Protein AF-A0A914YA29-F1 (afdb_monomer_lite)

Organism: NCBI:txid310955

Sequence (150 aa):
MYSFDYGYGIYQLTIPEPKCDDIWNWKHSVNTGITVIHQKIKIASDWMKRQRGQAFNNTGHAVPVPCLKVKNCVFQESTSEVIDDAVAIKAFNGAPLHYCAWNNAQKCWYFVVVDNNNRNYVESVCSQVPATLKTCPSPDPYANNLCSSN

Radius of gyration: 17.19 Å; chains: 1; bounding box: 41×26×50 Å

Structure (mmCIF, N/CA/C/O backbone):
data_AF-A0A914YA29-F1
#
_entry.id   AF-A0A914YA29-F1
#
loop_
_atom_site.group_PDB
_atom_site.id
_atom_site.type_symbol
_atom_site.label_atom_id
_atom_site.label_alt_id
_atom_site.label_comp_id
_atom_site.label_asym_id
_atom_site.label_entity_id
_atom_site.label_seq_id
_atom_site.pdbx_PDB_ins_code
_atom_site.Cartn_x
_atom_site.Cartn_y
_atom_site.Cartn_z
_atom_site.occupancy
_atom_site.B_iso_or_equiv
_atom_site.auth_seq_id
_atom_site.auth_comp_id
_atom_site.auth_asym_id
_atom_site.auth_atom_id
_atom_site.pdbx_PDB_model_num
ATOM 1 N N . MET A 1 1 ? 18.014 -8.334 -22.042 1.00 41.25 1 MET A N 1
ATOM 2 C CA . MET A 1 1 ? 17.775 -9.189 -20.860 1.00 41.25 1 MET A CA 1
ATOM 3 C C . MET A 1 1 ? 16.287 -9.097 -20.568 1.00 41.25 1 MET A C 1
ATOM 5 O O . MET A 1 1 ? 15.833 -8.011 -20.241 1.00 41.25 1 MET A O 1
ATOM 9 N N . TYR A 1 2 ? 15.530 -10.161 -20.840 1.00 35.41 2 TYR A N 1
ATOM 10 C CA . TYR A 1 2 ? 14.076 -10.192 -20.649 1.00 35.41 2 TYR A CA 1
ATOM 11 C C . TYR A 1 2 ? 13.760 -10.667 -19.230 1.00 35.41 2 TYR A C 1
ATOM 13 O O . TYR A 1 2 ? 14.348 -11.647 -18.772 1.00 35.41 2 TYR A O 1
ATOM 21 N N . SER A 1 3 ? 12.859 -9.969 -18.541 1.00 50.16 3 SER A N 1
ATOM 22 C CA . SER A 1 3 ? 12.211 -10.476 -17.330 1.00 50.16 3 SER A CA 1
ATOM 23 C C . SER A 1 3 ? 11.030 -11.374 -17.719 1.00 50.16 3 SER A C 1
ATOM 25 O O . SER A 1 3 ? 10.414 -11.162 -18.764 1.00 50.16 3 SER A O 1
ATOM 27 N N . PHE A 1 4 ? 10.703 -12.349 -16.867 1.00 48.66 4 PHE A N 1
ATOM 28 C CA . PHE A 1 4 ? 9.571 -13.277 -17.018 1.00 48.66 4 PHE A CA 1
ATOM 29 C C . PHE A 1 4 ? 8.215 -12.555 -17.188 1.00 48.66 4 PHE A C 1
ATOM 31 O O . PHE A 1 4 ? 7.284 -13.129 -17.744 1.00 48.66 4 PHE A O 1
ATOM 38 N N . ASP A 1 5 ? 8.144 -11.280 -16.786 1.00 53.06 5 ASP A N 1
ATOM 39 C CA . ASP A 1 5 ? 6.941 -10.440 -16.816 1.00 53.06 5 ASP A CA 1
ATOM 40 C C . ASP A 1 5 ? 6.947 -9.375 -17.934 1.00 53.06 5 ASP A C 1
ATOM 42 O O . ASP A 1 5 ? 6.244 -8.372 -17.839 1.00 53.06 5 ASP A O 1
ATOM 46 N N . TYR A 1 6 ? 7.766 -9.537 -18.982 1.00 62.16 6 TYR A N 1
ATOM 47 C CA . TYR A 1 6 ? 7.937 -8.560 -20.080 1.00 62.16 6 TYR A CA 1
ATOM 48 C C . TYR A 1 6 ? 8.448 -7.170 -19.648 1.00 62.16 6 TYR A C 1
ATOM 50 O O . TYR A 1 6 ? 8.465 -6.238 -20.447 1.00 62.16 6 TYR A O 1
ATOM 58 N N . GLY A 1 7 ? 8.889 -7.015 -18.397 1.00 58.72 7 GLY A N 1
ATOM 59 C CA . GLY A 1 7 ? 9.476 -5.771 -17.903 1.00 58.72 7 GLY A CA 1
ATOM 60 C C . GLY A 1 7 ? 10.861 -5.507 -18.488 1.00 58.72 7 GLY A C 1
ATOM 61 O O . GLY A 1 7 ? 11.665 -6.431 -18.657 1.00 58.72 7 GLY A O 1
ATOM 62 N N . TYR A 1 8 ? 11.158 -4.232 -18.743 1.00 62.97 8 TYR A N 1
ATOM 63 C CA . TYR A 1 8 ? 12.452 -3.793 -19.263 1.00 62.97 8 TYR A CA 1
ATOM 64 C C . TYR A 1 8 ? 13.274 -3.054 -18.200 1.00 62.97 8 TYR A C 1
ATOM 66 O O . TYR A 1 8 ? 12.739 -2.313 -17.370 1.00 62.97 8 TYR A O 1
ATOM 74 N N . GLY A 1 9 ? 14.597 -3.232 -18.256 1.00 68.44 9 GLY A N 1
ATOM 75 C CA . GLY A 1 9 ? 15.548 -2.551 -17.376 1.00 68.44 9 GLY A CA 1
ATOM 76 C C . GLY A 1 9 ? 15.464 -2.974 -15.903 1.00 68.44 9 GLY A C 1
ATOM 77 O O . GLY A 1 9 ? 14.800 -3.943 -15.541 1.00 68.44 9 GLY A O 1
ATOM 78 N N . ILE A 1 10 ? 16.165 -2.233 -15.040 1.00 74.50 10 ILE A N 1
ATOM 79 C CA . ILE A 1 10 ? 16.286 -2.531 -13.598 1.00 74.50 10 ILE A CA 1
ATOM 80 C C . ILE A 1 10 ? 14.948 -2.383 -12.857 1.00 74.50 10 ILE A C 1
ATOM 82 O O . ILE A 1 10 ? 14.700 -3.094 -11.890 1.00 74.50 10 ILE A O 1
ATOM 86 N N . TYR A 1 11 ? 14.073 -1.490 -13.321 1.00 73.88 11 TYR A N 1
ATOM 87 C CA . TYR A 1 11 ? 12.787 -1.201 -12.678 1.00 73.88 11 TYR A CA 1
ATOM 88 C C . TYR A 1 11 ? 11.620 -2.033 -13.219 1.00 73.88 11 TYR A C 1
ATOM 90 O O . TYR A 1 11 ? 10.486 -1.796 -12.812 1.00 73.88 11 TYR A O 1
ATOM 98 N N . GLN A 1 12 ? 11.887 -2.979 -14.133 1.00 73.25 12 GLN A N 1
ATOM 99 C CA . GLN A 1 12 ? 10.871 -3.815 -14.782 1.00 73.25 12 GLN A CA 1
ATOM 100 C C . GLN A 1 12 ? 9.667 -2.997 -15.273 1.00 73.25 12 GLN A C 1
ATOM 102 O O . GLN A 1 12 ? 8.514 -3.341 -15.023 1.00 73.25 12 GLN A O 1
ATOM 107 N N . LEU A 1 13 ? 9.936 -1.883 -15.957 1.00 66.38 13 LEU A N 1
ATOM 108 C CA . LEU A 1 13 ? 8.884 -0.997 -16.447 1.00 66.38 13 LEU A CA 1
ATOM 109 C C . LEU A 1 13 ? 8.043 -1.746 -17.485 1.00 66.38 13 LEU A C 1
ATOM 111 O O . LEU A 1 13 ? 8.554 -2.128 -18.537 1.00 66.38 13 LEU A O 1
ATOM 115 N N . THR A 1 14 ? 6.774 -1.980 -17.163 1.00 66.81 14 THR A N 1
ATOM 116 C CA . THR A 1 14 ? 5.786 -2.602 -18.059 1.00 66.81 14 THR A CA 1
ATOM 117 C C . THR A 1 14 ? 4.665 -1.637 -18.434 1.00 66.81 14 THR A C 1
ATOM 119 O O . THR A 1 14 ? 4.052 -1.794 -19.486 1.00 66.81 14 THR A O 1
ATOM 122 N N . ILE A 1 15 ? 4.380 -0.639 -17.586 1.00 64.00 15 ILE A N 1
ATOM 123 C CA . ILE A 1 15 ? 3.272 0.306 -17.767 1.00 64.00 15 ILE A CA 1
ATOM 124 C C . ILE A 1 15 ? 3.700 1.714 -17.301 1.00 64.00 15 ILE A C 1
ATOM 126 O O . ILE A 1 15 ? 3.910 1.910 -16.098 1.00 64.00 15 ILE A O 1
ATOM 130 N N . PRO A 1 16 ? 3.763 2.719 -18.200 1.00 68.25 16 PRO A N 1
ATOM 131 C CA . PRO A 1 16 ? 3.603 2.605 -19.656 1.00 68.25 16 PRO A CA 1
ATOM 132 C C . PRO A 1 16 ? 4.718 1.760 -20.294 1.00 68.25 16 PRO A C 1
ATOM 134 O O . PRO A 1 16 ? 5.779 1.584 -19.696 1.00 68.25 16 PRO A O 1
ATOM 137 N N . GLU A 1 17 ? 4.470 1.241 -21.499 1.00 73.75 17 GLU A N 1
ATOM 138 C CA . GLU A 1 17 ? 5.483 0.502 -22.257 1.00 73.75 17 GLU A CA 1
ATOM 139 C C . GLU A 1 17 ? 6.712 1.403 -22.507 1.00 73.75 17 GLU A C 1
ATOM 141 O O . GLU A 1 17 ? 6.552 2.531 -22.992 1.00 73.75 17 GLU A O 1
ATOM 146 N N . PRO A 1 18 ? 7.928 0.959 -22.144 1.00 69.25 18 PRO A N 1
ATOM 147 C CA . PRO A 1 18 ? 9.134 1.761 -22.298 1.00 69.25 18 PRO A CA 1
ATOM 148 C C . PRO A 1 18 ? 9.519 1.917 -23.773 1.00 69.25 18 PRO A C 1
ATOM 150 O O . PRO A 1 18 ? 9.373 1.003 -24.583 1.00 69.25 18 PRO A O 1
ATOM 153 N N . LYS A 1 19 ? 10.056 3.085 -24.130 1.00 78.25 19 LYS A N 1
ATOM 154 C CA . LYS A 1 19 ? 10.578 3.352 -25.476 1.00 78.25 19 LYS A CA 1
ATOM 155 C C . LYS A 1 19 ? 11.922 2.651 -25.676 1.00 78.25 19 LYS A C 1
ATOM 157 O O . LYS A 1 19 ? 12.617 2.335 -24.717 1.00 78.25 19 LYS A O 1
ATOM 162 N N . CYS A 1 20 ? 12.336 2.463 -26.932 1.00 75.88 20 CYS A N 1
ATOM 163 C CA . CYS A 1 20 ? 13.622 1.826 -27.256 1.00 75.88 20 CYS A CA 1
ATOM 164 C C . CYS A 1 20 ? 14.817 2.510 -26.551 1.00 75.88 20 CYS A C 1
ATOM 166 O O . CYS A 1 20 ? 15.709 1.831 -26.041 1.00 75.88 20 CYS A O 1
ATOM 168 N N . ASP A 1 21 ? 14.784 3.841 -26.431 1.00 73.12 21 ASP A N 1
ATOM 169 C CA . ASP A 1 21 ? 15.798 4.614 -25.702 1.00 73.12 21 ASP A CA 1
ATOM 170 C C . ASP A 1 21 ? 15.840 4.277 -24.201 1.00 73.12 21 ASP A C 1
ATOM 172 O O . ASP A 1 21 ? 16.919 4.237 -23.608 1.00 73.12 21 ASP A O 1
ATOM 176 N N . ASP A 1 22 ? 14.696 3.961 -23.590 1.00 67.06 22 ASP A N 1
ATOM 177 C CA . ASP A 1 22 ? 14.572 3.617 -22.168 1.00 67.06 22 ASP A CA 1
ATOM 178 C C . ASP A 1 22 ? 15.188 2.244 -21.858 1.00 67.06 22 ASP A C 1
ATOM 180 O O . ASP A 1 22 ? 15.557 1.967 -20.716 1.00 67.06 22 ASP A O 1
ATOM 184 N N . ILE A 1 23 ? 15.295 1.377 -22.870 1.00 70.44 23 ILE A N 1
ATOM 185 C CA . ILE A 1 23 ? 15.822 0.014 -22.741 1.00 70.44 23 ILE A CA 1
ATOM 186 C C . ILE A 1 23 ? 17.354 0.023 -22.770 1.00 70.44 23 ILE A C 1
ATOM 188 O O . ILE A 1 23 ? 17.990 -0.683 -21.987 1.00 70.44 23 ILE A O 1
ATOM 192 N N . TRP A 1 24 ? 17.954 0.821 -23.658 1.00 75.69 24 TRP A N 1
ATOM 193 C CA . TRP A 1 24 ? 19.403 0.815 -23.889 1.00 75.69 24 TRP A CA 1
ATOM 194 C C . TRP A 1 24 ? 20.156 1.901 -23.116 1.00 75.69 24 TRP A C 1
ATOM 196 O O . TRP A 1 24 ? 21.339 1.734 -22.812 1.00 75.69 24 TRP A O 1
ATOM 206 N N . ASN A 1 25 ? 19.487 2.993 -22.736 1.00 84.25 25 ASN A N 1
ATOM 207 C CA . ASN A 1 25 ? 20.075 4.035 -21.905 1.00 84.25 25 ASN A CA 1
ATOM 208 C C . ASN A 1 25 ? 19.747 3.786 -20.428 1.00 84.25 25 ASN A C 1
ATOM 210 O O . ASN A 1 25 ? 18.717 4.229 -19.916 1.00 84.25 25 ASN A O 1
ATOM 214 N N . TRP A 1 26 ? 20.660 3.115 -19.720 1.00 80.50 26 TRP A N 1
ATOM 215 C CA . TRP A 1 26 ? 20.488 2.775 -18.302 1.00 80.50 26 TRP A CA 1
ATOM 216 C C . TRP A 1 26 ? 20.147 3.994 -17.430 1.00 80.50 26 TRP A C 1
ATOM 218 O O . TRP A 1 26 ? 19.324 3.888 -16.524 1.00 80.50 26 TRP A O 1
ATOM 228 N N . LYS A 1 27 ? 20.719 5.171 -17.723 1.00 86.69 27 LYS A N 1
ATOM 229 C CA . LYS A 1 27 ? 20.441 6.403 -16.973 1.00 86.69 27 LYS A CA 1
ATOM 230 C C . LYS A 1 27 ? 19.004 6.863 -17.195 1.00 86.69 27 LYS A C 1
ATOM 232 O O . LYS A 1 27 ? 18.340 7.272 -16.246 1.00 86.69 27 LYS A O 1
ATOM 237 N N . HIS A 1 28 ? 18.518 6.780 -18.432 1.00 83.19 28 HIS A N 1
ATOM 238 C CA . HIS A 1 28 ? 17.129 7.105 -18.743 1.00 83.19 28 HIS A CA 1
ATOM 239 C C . HIS A 1 28 ? 16.165 6.111 -18.080 1.00 83.19 28 HIS A C 1
ATOM 241 O O . HIS A 1 28 ? 15.231 6.537 -17.408 1.00 83.19 28 HIS A O 1
ATOM 247 N N . SER A 1 29 ? 16.457 4.807 -18.155 1.00 80.69 29 SER A N 1
ATOM 248 C CA . SER A 1 29 ? 15.690 3.748 -17.480 1.00 80.69 29 SER A CA 1
ATOM 249 C C . SER A 1 29 ? 15.530 4.011 -15.979 1.00 80.69 29 SER A C 1
ATOM 251 O O . SER A 1 29 ? 14.425 3.951 -15.438 1.00 80.69 29 SER A O 1
ATOM 253 N N . VAL A 1 30 ? 16.630 4.371 -15.307 1.00 87.06 30 VAL A N 1
ATOM 254 C CA . VAL A 1 30 ? 16.632 4.678 -13.871 1.00 87.06 30 VAL A CA 1
ATOM 255 C C . VAL A 1 30 ? 15.805 5.925 -13.564 1.00 87.06 30 VAL A C 1
ATOM 257 O O . VAL A 1 30 ? 14.975 5.900 -12.657 1.00 87.06 30 VAL A O 1
ATOM 260 N N . ASN A 1 31 ? 15.971 6.999 -14.339 1.00 88.94 31 ASN A N 1
ATOM 261 C CA . ASN A 1 31 ? 15.204 8.232 -14.150 1.00 88.94 31 ASN A CA 1
ATOM 262 C C . ASN A 1 31 ? 13.694 8.009 -14.327 1.00 88.94 31 ASN A C 1
ATOM 264 O O . ASN A 1 31 ? 12.893 8.534 -13.546 1.00 88.94 31 ASN A O 1
ATOM 268 N N . THR A 1 32 ? 13.298 7.210 -15.319 1.00 87.06 32 THR A N 1
ATOM 269 C CA . THR A 1 32 ? 11.892 6.853 -15.546 1.00 87.06 32 THR A CA 1
ATOM 270 C C . THR A 1 32 ? 11.363 5.989 -14.402 1.00 87.06 32 THR A C 1
ATOM 272 O O . THR A 1 32 ? 10.295 6.280 -13.867 1.00 87.06 32 THR A O 1
ATOM 275 N N . GLY A 1 33 ? 12.135 4.999 -13.943 1.00 86.94 33 GLY A N 1
ATOM 276 C CA . GLY A 1 33 ? 11.791 4.170 -12.784 1.00 86.94 33 GLY A CA 1
ATOM 277 C C . GLY A 1 33 ? 11.538 4.973 -11.509 1.00 86.94 33 GLY A C 1
ATOM 278 O O . GLY A 1 33 ? 10.487 4.827 -10.883 1.00 86.94 33 GLY A O 1
ATOM 279 N N . ILE A 1 34 ? 12.449 5.886 -11.164 1.00 90.88 34 ILE A N 1
ATOM 280 C CA . ILE A 1 34 ? 12.295 6.796 -10.016 1.00 90.88 34 ILE A CA 1
ATOM 281 C C . ILE A 1 34 ? 11.040 7.662 -10.173 1.00 90.88 34 ILE A C 1
ATOM 283 O O . ILE A 1 34 ? 10.272 7.824 -9.224 1.00 90.88 34 ILE A O 1
ATOM 287 N N . THR A 1 35 ? 10.796 8.182 -11.379 1.00 92.56 35 THR A N 1
ATOM 288 C CA . THR A 1 35 ? 9.600 8.984 -11.675 1.00 92.56 35 THR A CA 1
ATOM 289 C C . THR A 1 35 ? 8.316 8.196 -11.413 1.00 92.56 35 THR A C 1
ATOM 291 O O . THR A 1 35 ? 7.417 8.697 -10.736 1.00 92.56 35 THR A O 1
ATOM 294 N N . VAL A 1 36 ? 8.235 6.950 -11.893 1.00 91.00 36 VAL A N 1
ATOM 295 C CA . VAL A 1 36 ? 7.078 6.072 -11.663 1.00 91.00 36 VAL A CA 1
ATOM 296 C C . VAL A 1 36 ? 6.909 5.786 -10.172 1.00 91.00 36 VAL A C 1
ATOM 298 O O . VAL A 1 36 ? 5.801 5.913 -9.654 1.00 91.00 36 VAL A O 1
ATOM 301 N N . ILE A 1 37 ? 7.987 5.474 -9.449 1.00 91.88 37 ILE A N 1
ATOM 302 C CA . ILE A 1 37 ? 7.933 5.240 -7.998 1.00 91.88 37 ILE A CA 1
ATOM 303 C C . ILE A 1 37 ? 7.367 6.464 -7.268 1.00 91.88 37 ILE A C 1
ATOM 305 O O . ILE A 1 37 ? 6.417 6.325 -6.499 1.00 91.88 37 ILE A O 1
ATOM 309 N N . HIS A 1 38 ? 7.866 7.670 -7.553 1.00 94.25 38 HIS A N 1
ATOM 310 C CA . HIS A 1 38 ? 7.349 8.901 -6.946 1.00 94.25 38 HIS A CA 1
ATOM 311 C C . HIS A 1 38 ? 5.866 9.132 -7.256 1.00 94.25 38 HIS A C 1
ATOM 313 O O . HIS A 1 38 ? 5.106 9.538 -6.375 1.00 94.25 38 HIS A O 1
ATOM 319 N N . GLN A 1 39 ? 5.422 8.832 -8.479 1.00 94.81 39 GLN A N 1
ATOM 320 C CA . GLN A 1 39 ? 4.002 8.897 -8.830 1.00 94.81 39 GLN A CA 1
ATOM 321 C C . GLN A 1 39 ? 3.166 7.917 -7.995 1.00 94.81 39 GLN A C 1
ATOM 323 O O . GLN A 1 39 ? 2.103 8.294 -7.499 1.00 94.81 39 GLN A O 1
ATOM 328 N N . LYS A 1 40 ? 3.635 6.678 -7.799 1.00 93.88 40 LYS A N 1
ATOM 329 C CA . LYS A 1 40 ? 2.918 5.672 -6.996 1.00 93.88 40 LYS A CA 1
ATOM 330 C C . LYS A 1 40 ? 2.894 6.017 -5.510 1.00 93.88 40 LYS A C 1
ATOM 332 O O . LYS A 1 40 ? 1.842 5.870 -4.893 1.00 93.88 40 LYS A O 1
ATOM 337 N N . ILE A 1 41 ? 3.989 6.550 -4.967 1.00 95.44 41 ILE A N 1
ATOM 338 C CA . ILE A 1 41 ? 4.043 7.084 -3.597 1.00 95.44 41 ILE A CA 1
ATOM 339 C C . ILE A 1 41 ? 3.025 8.216 -3.433 1.00 95.44 41 ILE A C 1
ATOM 341 O O . ILE A 1 41 ? 2.248 8.213 -2.481 1.00 95.44 41 ILE A O 1
ATOM 345 N N . LYS A 1 42 ? 2.956 9.152 -4.390 1.00 96.75 42 LYS A N 1
ATOM 346 C CA . LYS A 1 42 ? 1.970 10.239 -4.347 1.00 96.75 42 LYS A CA 1
ATOM 347 C C . LYS A 1 42 ? 0.533 9.709 -4.356 1.00 96.75 42 LYS A C 1
ATOM 349 O O . LYS A 1 42 ? -0.275 10.146 -3.542 1.00 96.75 42 LYS A O 1
ATOM 354 N N . ILE A 1 43 ? 0.216 8.759 -5.239 1.00 95.25 43 ILE A N 1
ATOM 355 C CA . ILE A 1 43 ? -1.112 8.123 -5.294 1.00 95.25 43 ILE A CA 1
ATOM 356 C C . ILE A 1 43 ? -1.452 7.459 -3.956 1.00 95.25 43 ILE A C 1
ATOM 358 O O . ILE A 1 43 ? -2.569 7.619 -3.464 1.00 95.25 43 ILE A O 1
ATOM 362 N N . ALA A 1 44 ? -0.502 6.733 -3.367 1.00 97.19 44 ALA A N 1
ATOM 363 C CA . ALA A 1 44 ? -0.684 6.072 -2.083 1.00 97.19 44 ALA A CA 1
ATOM 364 C C . ALA A 1 44 ? -0.937 7.071 -0.947 1.00 97.19 44 ALA A C 1
ATOM 366 O O . ALA A 1 44 ? -1.888 6.896 -0.186 1.00 97.19 44 ALA A O 1
ATOM 367 N N . SER A 1 45 ? -0.157 8.152 -0.894 1.00 97.12 45 SER A N 1
ATOM 368 C CA . SER A 1 45 ? -0.322 9.218 0.095 1.00 97.12 45 SER A CA 1
ATOM 369 C C . SER A 1 45 ? -1.675 9.927 -0.043 1.00 97.12 45 SER A C 1
ATOM 371 O O . SER A 1 45 ? -2.414 10.069 0.934 1.00 97.12 45 SER A O 1
ATOM 373 N N . ASP A 1 46 ? -2.068 10.298 -1.266 1.00 97.75 46 ASP A N 1
ATOM 374 C CA . ASP A 1 46 ? -3.372 10.916 -1.542 1.00 97.75 46 ASP A CA 1
ATOM 375 C C . ASP A 1 46 ? -4.533 9.965 -1.202 1.00 97.75 46 ASP A C 1
ATOM 377 O O . ASP A 1 46 ? -5.580 10.386 -0.697 1.00 97.75 46 ASP A O 1
ATOM 381 N N . TRP A 1 47 ? -4.372 8.665 -1.470 1.00 97.50 47 TRP A N 1
ATOM 382 C CA . TRP A 1 47 ? -5.337 7.640 -1.085 1.00 97.50 47 TRP A CA 1
ATOM 383 C C . TRP A 1 47 ? -5.478 7.546 0.433 1.00 97.50 47 TRP A C 1
ATOM 385 O O . TRP A 1 47 ? -6.585 7.713 0.948 1.00 97.50 47 TRP A O 1
ATOM 395 N N . MET A 1 48 ? -4.380 7.346 1.159 1.00 98.06 48 MET A N 1
ATOM 396 C CA . MET A 1 48 ? -4.424 7.173 2.608 1.00 98.06 48 MET A CA 1
ATOM 397 C C . MET A 1 48 ? -4.887 8.439 3.328 1.00 98.06 48 MET A C 1
ATOM 399 O O . MET A 1 48 ? -5.648 8.346 4.290 1.00 98.06 48 MET A O 1
ATOM 403 N N . LYS A 1 49 ? -4.551 9.634 2.826 1.00 98.12 49 LYS A N 1
ATOM 404 C CA . LYS A 1 49 ? -5.122 10.897 3.320 1.00 98.12 49 LYS A CA 1
ATOM 405 C C . LYS A 1 49 ? -6.649 10.915 3.210 1.00 98.12 49 LYS A C 1
ATOM 407 O O . LYS A 1 49 ? -7.322 11.317 4.159 1.00 98.12 49 LYS A O 1
ATOM 412 N N . ARG A 1 50 ? -7.211 10.448 2.088 1.00 98.19 50 ARG A N 1
ATOM 413 C CA . ARG A 1 50 ? -8.670 10.323 1.923 1.00 98.19 50 ARG A CA 1
ATOM 414 C C . ARG A 1 50 ? -9.265 9.298 2.884 1.00 98.19 50 ARG A C 1
ATOM 416 O O . ARG A 1 50 ? -10.274 9.606 3.507 1.00 98.19 50 ARG A O 1
ATOM 423 N N . G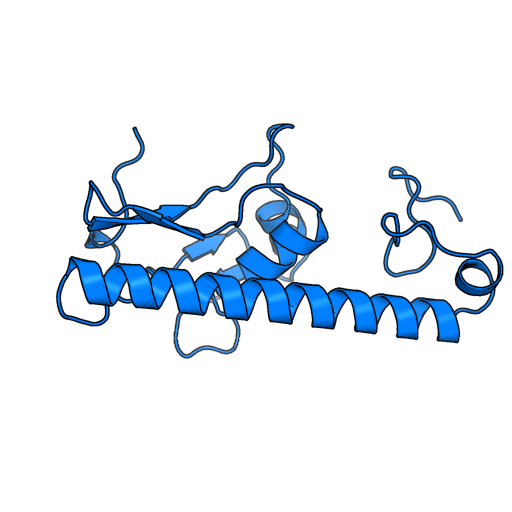LN A 1 51 ? -8.642 8.131 3.043 1.00 98.12 51 GLN A N 1
ATOM 424 C CA . GLN A 1 51 ? -9.136 7.090 3.953 1.00 98.12 51 GLN A CA 1
ATOM 425 C C . GLN A 1 51 ? -9.128 7.556 5.416 1.00 98.12 51 GLN A C 1
ATOM 427 O O . GLN A 1 51 ? -10.128 7.413 6.113 1.00 98.12 51 GLN A O 1
ATOM 432 N N . ARG A 1 52 ? -8.047 8.207 5.864 1.00 97.75 52 ARG A N 1
ATOM 433 C CA . ARG A 1 52 ? -7.967 8.803 7.209 1.00 97.75 52 ARG A CA 1
ATOM 434 C C . ARG A 1 52 ? -9.026 9.897 7.404 1.00 97.75 52 ARG A C 1
ATOM 436 O O . ARG A 1 52 ? -9.640 9.971 8.463 1.00 97.75 52 ARG A O 1
ATOM 44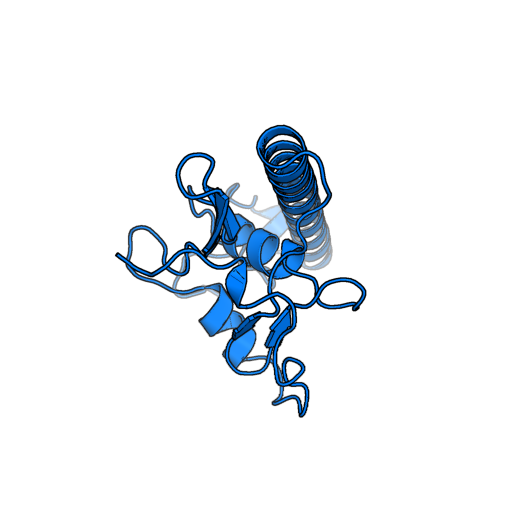3 N N . GLY A 1 53 ? -9.290 10.706 6.373 1.00 98.19 53 GLY A N 1
ATOM 444 C CA . GLY A 1 53 ? -10.376 11.692 6.384 1.00 98.19 53 GLY A CA 1
ATOM 445 C C . GLY A 1 53 ? -11.769 11.059 6.478 1.00 98.19 53 GLY A C 1
ATOM 446 O O . GLY A 1 53 ? -12.616 11.549 7.220 1.00 98.19 53 GLY A O 1
ATOM 447 N N . GLN A 1 54 ? -12.008 9.948 5.776 1.00 98.00 54 GLN A N 1
ATOM 448 C CA . GLN A 1 54 ? -13.255 9.183 5.887 1.00 98.00 54 GLN A CA 1
ATOM 449 C C . GLN A 1 54 ? -13.436 8.605 7.290 1.00 98.00 54 GLN A C 1
ATOM 451 O O . GLN A 1 54 ? -14.510 8.766 7.866 1.00 98.00 54 GLN A O 1
ATOM 456 N N . ALA A 1 55 ? -12.381 8.018 7.860 1.00 98.06 55 ALA A N 1
ATOM 457 C CA . ALA A 1 55 ? -12.395 7.521 9.230 1.00 98.06 55 ALA A CA 1
ATOM 458 C C . ALA A 1 55 ? -12.765 8.630 10.223 1.00 98.06 55 ALA A C 1
ATOM 460 O O . ALA A 1 55 ? -13.726 8.479 10.974 1.00 98.06 55 ALA A O 1
ATOM 461 N N . PHE A 1 56 ? -12.094 9.785 10.138 1.00 97.94 56 PHE A N 1
ATOM 462 C CA . PHE A 1 56 ? -12.391 10.944 10.982 1.00 97.94 56 PHE A CA 1
ATOM 463 C C . PHE A 1 56 ? -13.843 11.413 10.848 1.00 97.94 56 PHE A C 1
ATOM 465 O O . PHE A 1 56 ? -14.533 11.589 11.849 1.00 97.94 56 PHE A O 1
ATOM 472 N N . ASN A 1 57 ? -14.338 11.571 9.619 1.00 98.19 57 ASN A N 1
ATOM 473 C CA . ASN A 1 57 ? -15.712 12.015 9.380 1.00 98.19 57 ASN A CA 1
ATOM 474 C C . ASN A 1 57 ? -16.755 11.010 9.897 1.00 98.19 57 ASN A C 1
ATOM 476 O O . ASN A 1 57 ? -17.872 11.395 10.234 1.00 98.19 57 ASN A O 1
ATOM 480 N N . ASN A 1 58 ? -16.410 9.723 9.952 1.00 97.38 58 ASN A N 1
ATOM 481 C CA . ASN A 1 58 ? -17.317 8.649 10.342 1.00 97.38 58 ASN A CA 1
ATOM 482 C C . ASN A 1 58 ? -17.331 8.370 11.860 1.00 97.38 58 ASN A C 1
ATOM 484 O O . ASN A 1 58 ? -18.350 7.904 12.384 1.00 97.38 58 ASN A O 1
ATOM 488 N N . THR A 1 59 ? -16.237 8.661 12.571 1.00 96.62 59 THR A N 1
ATOM 489 C CA . THR A 1 59 ? -16.098 8.418 14.021 1.00 96.62 59 THR A CA 1
ATOM 490 C C . THR A 1 59 ? -16.013 9.690 14.871 1.00 96.62 59 THR A C 1
ATOM 492 O O . THR A 1 59 ? -16.151 9.614 16.092 1.00 96.62 59 THR A O 1
ATOM 495 N N . GLY A 1 60 ? -15.786 10.853 14.257 1.00 97.38 60 GLY A N 1
ATOM 496 C CA . GLY A 1 60 ? -15.591 12.135 14.940 1.00 97.38 60 GLY A CA 1
ATOM 497 C C . GLY A 1 60 ? -14.200 12.327 15.555 1.00 97.38 60 GLY A C 1
ATOM 498 O O . GLY A 1 60 ? -13.979 13.315 16.250 1.00 97.38 60 GLY A O 1
ATOM 499 N N . HIS A 1 61 ? -13.264 11.401 15.333 1.00 95.94 61 HIS A N 1
ATOM 500 C CA . HIS A 1 61 ? -11.893 11.475 15.843 1.00 95.94 61 HIS A CA 1
ATOM 501 C C . HIS A 1 61 ? -10.913 10.745 14.918 1.00 95.94 61 HIS A C 1
ATOM 503 O O . HIS A 1 61 ? -11.304 9.933 14.084 1.00 95.94 61 HIS A O 1
ATOM 509 N N . ALA A 1 62 ? -9.615 11.030 15.045 1.00 95.50 62 ALA A N 1
ATOM 510 C CA . ALA A 1 62 ? -8.602 10.333 14.258 1.00 95.50 62 ALA A CA 1
ATOM 511 C C . ALA A 1 62 ? -8.526 8.859 14.686 1.00 95.50 62 ALA A C 1
ATOM 513 O O . ALA A 1 62 ? -8.308 8.575 15.862 1.00 95.50 62 ALA A O 1
ATOM 514 N N . VAL A 1 63 ? -8.688 7.937 13.731 1.00 96.12 63 VAL A N 1
ATOM 515 C CA . VAL A 1 63 ? -8.572 6.489 13.958 1.00 96.12 63 VAL A CA 1
ATOM 516 C C . VAL A 1 63 ? -7.241 6.007 13.380 1.00 96.12 63 VAL A C 1
ATOM 518 O O . VAL A 1 63 ? -7.105 5.964 12.153 1.00 96.12 63 VAL A O 1
ATOM 521 N N . PRO A 1 64 ? -6.246 5.664 14.215 1.00 95.19 64 PRO A N 1
ATOM 522 C CA . PRO A 1 64 ? -4.941 5.225 13.731 1.00 95.19 64 PRO A CA 1
ATOM 523 C C . PRO A 1 64 ? -5.037 3.918 12.946 1.00 95.19 64 PRO A C 1
ATOM 525 O O . PRO A 1 64 ? -5.854 3.049 13.269 1.00 95.19 64 PRO A O 1
ATOM 528 N N . VAL A 1 65 ? -4.197 3.791 11.916 1.00 95.38 65 VAL A N 1
ATOM 529 C CA . VAL A 1 65 ? -4.073 2.543 11.162 1.00 95.38 65 VAL A CA 1
ATOM 530 C C . VAL A 1 65 ? -3.339 1.521 12.038 1.00 95.38 65 VAL A C 1
ATOM 532 O O . VAL A 1 65 ? -2.287 1.856 12.589 1.00 95.38 65 VAL A O 1
ATOM 535 N N . PRO A 1 66 ? -3.864 0.294 12.178 1.00 95.19 66 PRO A N 1
ATOM 536 C CA . PRO A 1 66 ? -3.230 -0.748 12.978 1.00 95.19 66 PRO A CA 1
ATOM 537 C C . PRO A 1 66 ? -1.862 -1.129 12.429 1.00 95.19 66 PRO A C 1
ATOM 539 O O . PRO A 1 66 ? -1.630 -1.070 11.217 1.00 95.19 66 PRO A O 1
ATOM 542 N N . CYS A 1 67 ? -0.959 -1.527 13.321 1.00 94.56 67 CYS A N 1
ATOM 543 C CA . CYS A 1 67 ? 0.350 -1.988 12.900 1.00 94.56 67 CYS A CA 1
ATOM 544 C C . CYS A 1 67 ? 0.205 -3.283 12.103 1.00 94.56 67 CYS A C 1
ATOM 546 O O . CYS A 1 67 ? -0.532 -4.196 12.479 1.00 94.56 67 CYS A O 1
ATOM 548 N N . LEU A 1 68 ? 0.943 -3.386 11.001 1.00 94.69 68 LEU A N 1
ATOM 549 C CA . LEU A 1 68 ? 0.885 -4.550 10.137 1.00 94.69 68 LEU A CA 1
ATOM 550 C C . LEU A 1 68 ? 2.274 -5.134 9.907 1.00 94.69 68 LEU A C 1
ATOM 552 O O . LEU A 1 68 ? 3.118 -4.530 9.247 1.00 94.69 68 LEU A O 1
ATOM 556 N N . LYS A 1 69 ? 2.484 -6.365 10.380 1.00 95.12 69 LYS A N 1
ATOM 557 C CA . LYS A 1 69 ? 3.665 -7.159 10.036 1.00 95.12 69 LYS A CA 1
ATOM 558 C C . LYS A 1 69 ? 3.387 -8.013 8.801 1.00 95.12 69 LYS A C 1
ATOM 560 O O . LYS A 1 69 ? 2.499 -8.861 8.818 1.00 95.12 69 LYS A O 1
ATOM 565 N N . VAL A 1 70 ? 4.194 -7.835 7.758 1.00 95.75 70 VAL A N 1
ATOM 566 C CA . VAL A 1 70 ? 4.161 -8.653 6.539 1.00 95.75 70 VAL A CA 1
ATOM 567 C C . VAL A 1 70 ? 5.561 -9.202 6.301 1.00 95.75 70 VAL A C 1
ATOM 569 O O . VAL A 1 70 ? 6.448 -8.478 5.855 1.00 95.75 70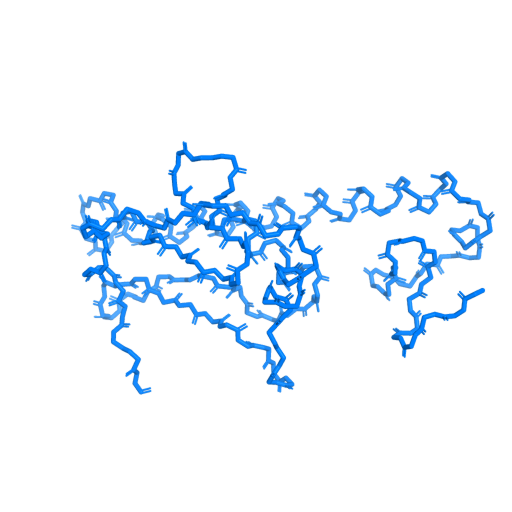 VAL A O 1
ATOM 572 N N . LYS A 1 71 ? 5.777 -10.486 6.608 1.00 95.31 71 LYS A N 1
ATOM 573 C CA . LYS A 1 71 ? 7.109 -11.123 6.568 1.00 95.31 71 LYS A CA 1
ATOM 574 C C . LYS A 1 71 ? 8.147 -10.288 7.332 1.00 95.31 71 LYS A C 1
ATOM 576 O O . LYS A 1 71 ? 8.026 -10.156 8.551 1.00 95.31 71 LYS A O 1
ATOM 581 N N . ASN A 1 72 ? 9.133 -9.738 6.621 1.00 95.94 72 ASN A N 1
ATOM 582 C CA . ASN A 1 72 ? 10.247 -8.983 7.185 1.00 95.94 72 ASN A CA 1
ATOM 583 C C . ASN A 1 72 ? 9.978 -7.470 7.254 1.00 95.94 72 ASN A C 1
ATOM 585 O O . ASN A 1 72 ? 10.812 -6.744 7.790 1.00 95.94 72 ASN A O 1
ATOM 589 N N . CYS A 1 73 ? 8.833 -6.995 6.753 1.00 95.75 73 CYS A N 1
ATOM 590 C CA . CYS A 1 73 ? 8.397 -5.606 6.882 1.00 95.75 73 CYS A CA 1
ATOM 591 C C . CYS A 1 73 ? 7.457 -5.426 8.076 1.00 95.75 73 CYS A C 1
ATOM 593 O O . CYS A 1 73 ? 6.609 -6.282 8.354 1.00 95.75 73 CYS A O 1
ATOM 595 N N . VAL A 1 74 ? 7.544 -4.261 8.714 1.00 96.38 74 VAL A N 1
ATOM 596 C CA . VAL A 1 74 ? 6.556 -3.782 9.682 1.00 96.38 74 VAL A CA 1
ATOM 597 C C . VAL A 1 74 ? 6.096 -2.405 9.237 1.00 96.38 74 VAL A C 1
ATOM 599 O O . VAL A 1 74 ? 6.903 -1.491 9.147 1.00 96.38 74 VAL A O 1
ATOM 602 N N . PHE A 1 75 ? 4.804 -2.273 8.960 1.00 95.81 75 PHE A N 1
ATOM 603 C CA . PHE A 1 75 ? 4.183 -1.003 8.614 1.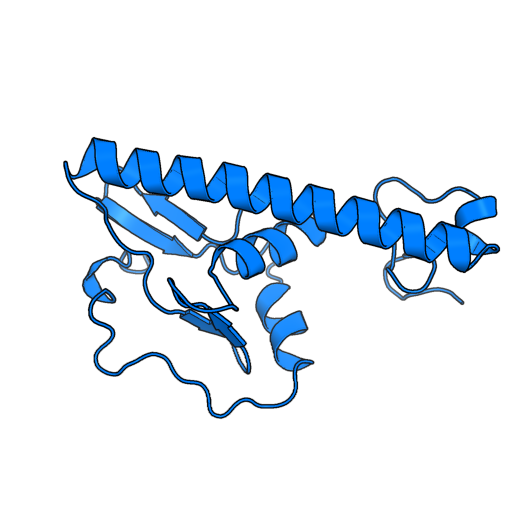00 95.81 75 PHE A CA 1
ATOM 604 C C . PHE A 1 75 ? 3.516 -0.424 9.856 1.00 95.81 75 PHE A C 1
ATOM 606 O O . PHE A 1 75 ? 2.596 -1.031 10.409 1.00 95.81 75 PHE A O 1
ATOM 613 N N . GLN A 1 76 ? 3.985 0.738 10.301 1.00 94.06 76 GLN A N 1
ATOM 614 C CA . GLN A 1 76 ? 3.512 1.384 11.518 1.00 94.06 76 GLN A CA 1
ATOM 615 C C . GLN A 1 76 ? 3.538 2.908 11.374 1.00 94.06 76 GLN A C 1
ATOM 617 O O . GLN A 1 76 ? 4.516 3.492 10.901 1.00 94.06 76 GLN A O 1
ATOM 622 N N . GLU A 1 77 ? 2.467 3.556 11.833 1.00 90.88 77 GLU A N 1
ATOM 623 C CA . GLU A 1 77 ? 2.385 5.016 11.927 1.00 90.88 77 GLU A CA 1
ATOM 624 C C . GLU A 1 77 ? 3.550 5.595 12.750 1.00 90.88 77 GLU A C 1
ATOM 626 O O . GLU A 1 77 ? 4.030 4.979 13.704 1.00 90.88 77 GLU A O 1
ATOM 631 N N . SER A 1 78 ? 3.997 6.799 12.384 1.00 89.06 78 SER A N 1
ATOM 632 C CA . SER A 1 78 ? 5.126 7.506 13.019 1.00 89.06 78 SER A CA 1
ATOM 633 C C . SER A 1 78 ? 6.497 6.822 12.894 1.00 89.06 78 SER A C 1
ATOM 635 O O . SER A 1 78 ? 7.430 7.183 13.612 1.00 89.06 78 SER A O 1
ATOM 637 N N . THR A 1 79 ? 6.649 5.859 11.984 1.00 91.19 79 THR A N 1
ATOM 638 C CA . THR A 1 79 ? 7.950 5.280 11.617 1.00 91.19 79 THR A CA 1
ATOM 639 C C . THR A 1 79 ? 8.335 5.673 10.189 1.00 91.19 79 THR A C 1
ATOM 641 O O . THR A 1 79 ? 7.593 6.378 9.508 1.00 91.19 79 THR A O 1
ATOM 644 N N . SER A 1 80 ? 9.507 5.238 9.722 1.00 90.88 80 SER A N 1
ATOM 645 C CA . SER A 1 80 ? 9.903 5.389 8.315 1.00 90.88 80 SER A CA 1
ATOM 646 C C . SER A 1 80 ? 9.223 4.387 7.376 1.00 90.88 80 SER A C 1
ATOM 648 O O . SER A 1 80 ? 9.394 4.504 6.171 1.00 90.88 80 SER A O 1
ATOM 650 N N . GLU A 1 81 ? 8.535 3.379 7.918 1.00 92.25 81 GLU A N 1
ATOM 651 C CA . GLU A 1 81 ? 7.862 2.309 7.179 1.00 92.25 81 GLU A CA 1
ATOM 652 C C . GLU A 1 81 ? 6.371 2.410 7.503 1.00 92.25 81 GLU A C 1
ATOM 654 O O . GLU A 1 81 ? 5.873 1.832 8.470 1.00 92.25 81 GLU A O 1
ATOM 659 N N . VAL A 1 82 ? 5.651 3.219 6.734 1.00 95.81 82 VAL A N 1
ATOM 660 C CA . VAL A 1 82 ? 4.231 3.503 6.981 1.00 95.81 82 VAL A CA 1
ATOM 661 C C . VAL A 1 82 ? 3.352 2.660 6.069 1.00 95.81 82 VAL A C 1
ATOM 663 O O . VAL A 1 82 ? 3.788 2.141 5.045 1.00 95.81 82 VAL A O 1
ATOM 666 N N . ILE A 1 83 ? 2.068 2.529 6.403 1.00 97.06 83 ILE A N 1
ATOM 667 C CA . ILE A 1 83 ? 1.138 1.747 5.574 1.00 97.06 83 ILE A CA 1
ATOM 668 C C . ILE A 1 83 ? 1.005 2.300 4.141 1.00 97.06 83 ILE A C 1
ATOM 670 O O . ILE A 1 83 ? 0.691 1.552 3.213 1.00 97.06 83 ILE A O 1
ATOM 674 N N . ASP A 1 84 ? 1.282 3.593 3.943 1.00 97.44 84 ASP A N 1
ATOM 675 C CA . ASP A 1 84 ? 1.340 4.239 2.633 1.00 97.44 84 ASP A CA 1
ATOM 676 C C . ASP A 1 84 ? 2.361 3.534 1.712 1.00 97.44 84 ASP A C 1
ATOM 678 O O . ASP A 1 84 ? 2.104 3.409 0.514 1.00 97.44 84 ASP A O 1
ATOM 682 N N . ASP A 1 85 ? 3.447 2.968 2.253 1.00 96.94 85 ASP A N 1
ATOM 683 C CA . ASP A 1 85 ? 4.445 2.216 1.481 1.00 96.94 85 ASP A CA 1
ATOM 684 C C . ASP A 1 85 ? 3.868 0.900 0.943 1.00 96.94 85 ASP A C 1
ATOM 686 O O . ASP A 1 85 ? 4.042 0.572 -0.232 1.00 96.94 85 ASP A O 1
ATOM 690 N N . ALA A 1 86 ? 3.095 0.169 1.754 1.00 96.75 86 ALA A N 1
ATOM 691 C CA . ALA A 1 86 ? 2.388 -1.033 1.302 1.00 96.75 86 ALA A CA 1
ATOM 692 C C . ALA A 1 86 ? 1.365 -0.704 0.199 1.00 96.75 86 ALA A C 1
ATOM 694 O O . ALA A 1 86 ? 1.232 -1.434 -0.790 1.00 96.75 86 ALA A O 1
ATOM 695 N N . VAL A 1 87 ? 0.666 0.430 0.328 1.00 97.38 87 VAL A N 1
ATOM 696 C CA . VAL A 1 87 ? -0.249 0.928 -0.708 1.00 97.38 87 VAL A CA 1
ATOM 697 C C . VAL A 1 87 ? 0.511 1.301 -1.984 1.00 97.38 87 VAL A C 1
ATOM 699 O O . VAL A 1 87 ? 0.040 0.968 -3.075 1.00 97.38 87 VAL A O 1
ATOM 702 N N . ALA A 1 88 ? 1.680 1.936 -1.872 1.00 96.38 88 ALA A N 1
ATOM 703 C CA . ALA A 1 88 ? 2.522 2.304 -3.007 1.00 96.38 88 ALA A CA 1
ATOM 704 C C . ALA A 1 88 ? 3.058 1.067 -3.739 1.00 96.38 88 ALA A C 1
ATOM 706 O O . ALA A 1 88 ? 2.946 0.996 -4.963 1.00 96.38 88 ALA A O 1
ATOM 707 N N . ILE A 1 89 ? 3.548 0.062 -3.004 1.00 95.12 89 ILE A N 1
ATOM 708 C CA . ILE A 1 89 ? 4.002 -1.225 -3.555 1.00 95.12 89 ILE A CA 1
ATOM 709 C C . ILE A 1 89 ? 2.866 -1.899 -4.334 1.00 95.12 89 ILE A C 1
ATOM 711 O O . ILE A 1 89 ? 3.054 -2.323 -5.477 1.00 95.12 89 ILE A O 1
ATOM 715 N N . LYS A 1 90 ? 1.656 -1.948 -3.763 1.00 93.75 90 LYS A N 1
ATOM 716 C CA . LYS A 1 90 ? 0.497 -2.532 -4.451 1.00 93.75 90 LYS A CA 1
ATOM 717 C C . LYS A 1 90 ? 0.083 -1.727 -5.694 1.00 93.75 90 LYS A C 1
ATOM 719 O O . LYS A 1 90 ? -0.243 -2.318 -6.723 1.00 93.75 90 LYS A O 1
ATOM 724 N N . ALA A 1 91 ? 0.129 -0.396 -5.627 1.00 92.69 91 ALA A N 1
ATOM 725 C CA . ALA A 1 91 ? -0.181 0.485 -6.756 1.00 92.69 91 ALA A CA 1
ATOM 726 C C . ALA A 1 91 ? 0.872 0.419 -7.879 1.00 92.69 91 ALA A C 1
ATOM 728 O O . ALA A 1 91 ? 0.541 0.627 -9.052 1.00 92.69 91 ALA A O 1
ATOM 729 N N . PHE A 1 92 ? 2.132 0.139 -7.534 1.00 90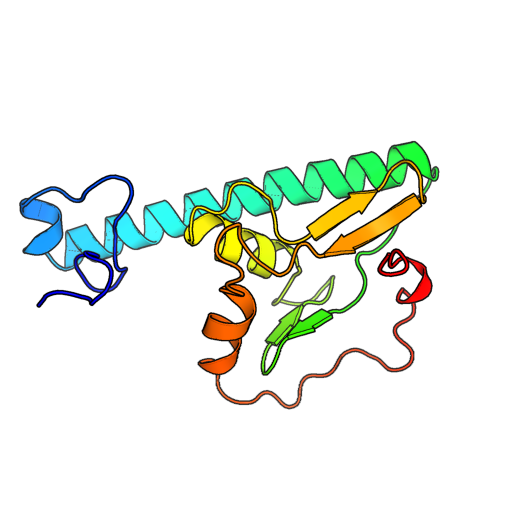.94 92 PHE A N 1
ATOM 730 C CA . PHE A 1 92 ? 3.210 -0.099 -8.492 1.00 90.94 92 PHE A CA 1
ATOM 731 C C . PHE A 1 92 ? 2.946 -1.358 -9.319 1.00 90.94 92 PHE A C 1
ATOM 733 O O . PHE A 1 92 ? 3.052 -1.307 -10.538 1.00 90.94 92 PHE A O 1
ATOM 740 N N . ASN A 1 93 ? 2.456 -2.429 -8.686 1.00 88.62 93 ASN A N 1
ATOM 741 C CA . ASN A 1 93 ? 2.029 -3.659 -9.367 1.00 88.62 93 ASN A CA 1
ATOM 742 C C . ASN A 1 93 ? 0.734 -3.504 -10.202 1.00 88.62 93 ASN A C 1
ATOM 744 O O . ASN A 1 93 ? 0.220 -4.478 -10.742 1.00 88.62 93 ASN A O 1
ATOM 748 N N . GLY A 1 94 ? 0.158 -2.299 -10.287 1.00 85.94 94 GLY A N 1
ATOM 749 C CA . GLY A 1 94 ? -1.021 -2.031 -11.116 1.00 85.94 94 GLY A CA 1
ATOM 750 C C . GLY A 1 94 ? -2.331 -2.617 -10.582 1.00 85.94 94 GLY A C 1
ATOM 751 O O . GLY A 1 94 ? -3.286 -2.758 -11.342 1.00 85.94 94 GLY A O 1
ATOM 752 N N . ALA A 1 95 ? -2.408 -2.963 -9.292 1.00 88.00 95 ALA A N 1
ATOM 753 C CA . ALA A 1 95 ? -3.643 -3.494 -8.723 1.00 88.00 95 ALA A CA 1
ATOM 754 C C . ALA A 1 95 ? -4.767 -2.429 -8.721 1.00 88.00 95 ALA A C 1
ATOM 756 O O . ALA A 1 95 ? -4.502 -1.267 -8.400 1.00 88.00 95 ALA A O 1
ATOM 757 N N . PRO A 1 96 ? -6.028 -2.811 -9.011 1.00 84.69 96 PRO A N 1
ATOM 758 C CA . PRO A 1 96 ? -7.152 -1.870 -9.066 1.00 84.69 96 PRO A CA 1
ATOM 759 C C . PRO A 1 96 ? -7.590 -1.371 -7.682 1.00 84.69 96 PRO A C 1
ATOM 761 O O . PRO A 1 96 ? -8.176 -0.298 -7.566 1.00 84.69 96 PRO A O 1
ATOM 764 N N . LEU A 1 97 ? -7.314 -2.153 -6.634 1.00 90.50 97 LEU A N 1
ATOM 765 C CA . LEU A 1 97 ? -7.626 -1.821 -5.248 1.00 90.50 97 LEU A CA 1
ATOM 766 C C . LEU A 1 97 ? -6.343 -1.553 -4.462 1.00 90.50 97 LEU A C 1
ATOM 768 O O . LEU A 1 97 ? -5.353 -2.280 -4.587 1.00 90.50 97 LEU A O 1
ATOM 772 N N . HIS A 1 98 ? -6.395 -0.536 -3.607 1.00 95.38 98 HIS A N 1
ATOM 773 C CA . HIS A 1 98 ? -5.311 -0.186 -2.698 1.00 95.38 98 HIS A CA 1
ATOM 774 C C . HIS A 1 98 ? -5.218 -1.162 -1.520 1.00 95.38 98 HIS A C 1
ATOM 776 O O . HIS A 1 98 ? -6.184 -1.834 -1.170 1.00 95.38 98 HIS A O 1
ATOM 782 N N . TYR A 1 99 ? -4.030 -1.255 -0.923 1.00 96.31 99 TYR A N 1
ATOM 783 C CA . TYR A 1 99 ? -3.719 -2.276 0.081 1.00 96.31 99 TYR A CA 1
ATOM 784 C C . TYR A 1 99 ? -4.479 -2.082 1.404 1.00 96.31 99 TYR A C 1
ATOM 786 O O . TYR A 1 99 ? -4.830 -3.056 2.060 1.00 96.31 99 TYR A O 1
ATOM 794 N N . CYS A 1 100 ? -4.767 -0.838 1.786 1.00 97.38 100 CYS A N 1
ATOM 795 C CA . CYS A 1 100 ? -5.470 -0.486 3.017 1.00 97.38 100 CYS A CA 1
ATOM 796 C C . CYS A 1 100 ? -6.625 0.469 2.707 1.00 97.38 100 CYS A C 1
ATOM 798 O O . CYS A 1 100 ? -6.478 1.373 1.877 1.00 97.38 100 CYS A O 1
ATOM 800 N N . ALA A 1 101 ? -7.766 0.268 3.361 1.00 97.19 101 ALA A N 1
ATOM 801 C CA . ALA A 1 10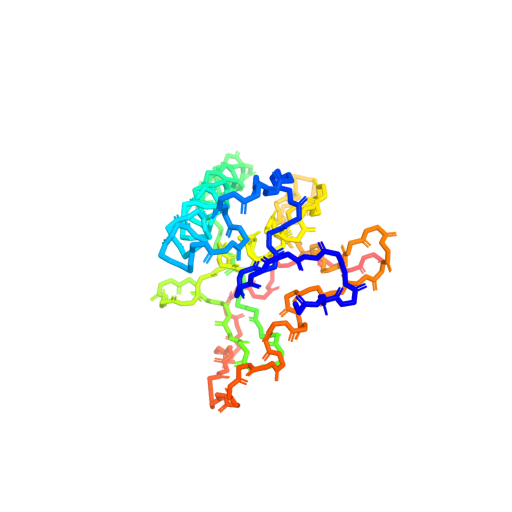1 ? -8.941 1.113 3.217 1.00 97.19 101 ALA A CA 1
ATOM 802 C C . ALA A 1 101 ? -9.783 1.135 4.500 1.00 97.19 101 ALA A C 1
ATOM 804 O O . ALA A 1 101 ? -9.687 0.253 5.353 1.00 97.19 101 ALA A O 1
ATOM 805 N N . TRP A 1 102 ? -10.611 2.164 4.623 1.00 97.75 102 TRP A N 1
ATOM 806 C CA . TRP A 1 102 ? -11.580 2.355 5.687 1.00 97.75 102 TRP A CA 1
ATOM 807 C C . TRP A 1 102 ? -12.943 1.797 5.269 1.00 97.75 102 TRP A C 1
ATOM 809 O O . TRP A 1 102 ? -13.433 2.056 4.167 1.00 97.75 102 TRP A O 1
ATOM 819 N N . ASN A 1 103 ? -13.580 1.036 6.155 1.00 97.19 103 ASN A N 1
ATOM 820 C CA . ASN A 1 103 ? -14.941 0.551 5.989 1.00 97.19 103 ASN A CA 1
ATOM 821 C C . ASN A 1 103 ? -15.910 1.440 6.779 1.00 97.19 103 ASN A C 1
ATOM 823 O O . ASN A 1 103 ? -15.987 1.355 8.002 1.00 97.19 103 ASN A O 1
ATOM 827 N N . ASN A 1 104 ? -16.706 2.248 6.073 1.00 96.25 104 ASN A N 1
ATOM 828 C CA . ASN A 1 104 ? -17.689 3.150 6.689 1.00 96.25 104 ASN A CA 1
ATOM 829 C C . ASN A 1 104 ? -18.816 2.433 7.449 1.00 96.25 104 ASN A C 1
ATOM 831 O O . ASN A 1 104 ? -19.387 3.011 8.372 1.00 96.25 104 ASN A O 1
ATOM 835 N N . ALA A 1 105 ? -19.177 1.213 7.042 1.00 95.56 105 ALA A N 1
ATOM 836 C CA . ALA A 1 105 ? -20.278 0.474 7.654 1.00 95.56 105 ALA A CA 1
ATOM 837 C C . ALA A 1 105 ? -19.853 -0.135 8.995 1.00 95.56 105 ALA A C 1
ATOM 839 O O . ALA A 1 105 ? -20.568 -0.026 9.986 1.00 95.56 105 ALA A O 1
ATOM 840 N N . GLN A 1 106 ? -18.666 -0.743 9.021 1.00 95.44 106 GLN A N 1
ATOM 841 C CA . GLN A 1 106 ? -18.118 -1.401 10.208 1.00 95.44 106 GLN A CA 1
ATOM 842 C C . GLN A 1 106 ? -17.262 -0.466 11.080 1.00 95.44 106 GLN A C 1
ATOM 844 O O . GLN A 1 106 ? -16.905 -0.835 12.193 1.00 95.44 106 GLN A O 1
ATOM 849 N N . LYS A 1 107 ? -16.960 0.746 10.595 1.00 96.06 107 LYS A N 1
ATOM 850 C CA . LYS A 1 107 ? -16.113 1.748 11.258 1.00 96.06 107 LYS A CA 1
ATOM 851 C C . LYS A 1 107 ? -14.730 1.204 11.634 1.00 96.06 107 LYS A C 1
ATOM 853 O O . LYS A 1 107 ? -14.275 1.368 12.763 1.00 96.06 107 LYS A O 1
ATOM 858 N N . CYS A 1 108 ? -14.079 0.545 10.682 1.00 96.75 108 CYS A N 1
ATOM 859 C CA . CYS A 1 108 ? -12.790 -0.109 10.886 1.00 96.75 108 CYS A CA 1
ATOM 860 C C . CYS A 1 108 ? -11.919 -0.071 9.627 1.00 96.75 108 CYS A C 1
ATOM 862 O O . CYS A 1 108 ? -12.399 0.110 8.506 1.00 96.75 108 CYS A O 1
ATOM 864 N N . TRP A 1 109 ? -10.620 -0.260 9.820 1.00 97.38 109 TRP A N 1
ATOM 865 C CA . TRP A 1 109 ? -9.639 -0.489 8.772 1.00 97.38 109 TRP A CA 1
ATOM 866 C C . TRP A 1 109 ? -9.701 -1.932 8.280 1.00 97.38 109 TRP A C 1
ATOM 868 O O . TRP A 1 109 ? -9.854 -2.864 9.065 1.00 97.38 109 TRP A O 1
ATOM 878 N N . TYR A 1 110 ? -9.512 -2.138 6.983 1.00 96.12 110 TYR A N 1
ATOM 879 C CA . TYR A 1 110 ? -9.314 -3.465 6.413 1.00 96.12 110 TYR A CA 1
ATOM 880 C C . TYR A 1 110 ? -8.173 -3.453 5.398 1.00 96.12 110 TYR A C 1
ATOM 882 O O . TYR A 1 110 ? -7.848 -2.423 4.796 1.00 96.12 110 TYR A O 1
ATOM 890 N N . PHE A 1 111 ? -7.558 -4.621 5.216 1.00 95.56 111 PHE A N 1
ATOM 891 C CA . PHE A 1 111 ? -6.454 -4.812 4.287 1.00 95.56 111 PHE A CA 1
ATOM 892 C C . PHE A 1 111 ? -6.894 -5.667 3.104 1.00 95.56 111 PHE A C 1
ATOM 894 O O . PHE A 1 111 ? -7.321 -6.809 3.264 1.00 95.56 111 PHE A O 1
ATOM 901 N N . VAL A 1 112 ? -6.752 -5.125 1.897 1.00 94.94 112 VAL A N 1
ATOM 902 C CA . VAL A 1 112 ? -6.924 -5.878 0.655 1.00 94.94 112 VAL A CA 1
ATOM 903 C C . VAL A 1 112 ? -5.554 -6.426 0.290 1.00 94.94 112 VAL A C 1
ATOM 905 O O . VAL A 1 112 ? -4.756 -5.762 -0.370 1.00 94.94 112 VAL A O 1
ATOM 908 N N . VAL A 1 113 ? -5.257 -7.631 0.761 1.00 93.75 113 VAL A N 1
ATOM 909 C CA . VAL A 1 113 ? -3.901 -8.188 0.692 1.00 93.75 113 VAL A CA 1
ATOM 910 C C . VAL A 1 113 ? -3.563 -8.707 -0.712 1.00 93.75 113 VAL A C 1
ATOM 912 O O . VAL A 1 113 ? -2.490 -8.422 -1.241 1.00 93.75 113 VAL A O 1
ATOM 915 N N . VAL A 1 114 ? -4.506 -9.391 -1.362 1.00 92.50 114 VAL A N 1
ATOM 916 C CA . VAL A 1 114 ? -4.310 -9.998 -2.689 1.00 92.50 114 VAL A CA 1
ATOM 917 C C . VAL A 1 114 ? -4.831 -9.119 -3.835 1.00 92.50 114 VAL A C 1
ATOM 919 O O . VAL A 1 114 ? -5.641 -8.208 -3.625 1.00 92.50 114 VAL A O 1
ATOM 922 N N . ASP A 1 115 ? -4.316 -9.336 -5.047 1.00 87.88 115 ASP A N 1
ATOM 923 C CA . ASP A 1 115 ? -4.866 -8.809 -6.305 1.00 87.88 115 ASP A CA 1
ATOM 924 C C . ASP A 1 115 ? -5.923 -9.760 -6.915 1.00 87.88 115 ASP A C 1
ATOM 926 O O . ASP A 1 115 ? -6.242 -10.807 -6.349 1.00 87.88 115 ASP A O 1
ATOM 930 N N . ASN A 1 116 ? -6.463 -9.411 -8.089 1.00 87.06 116 ASN A N 1
ATOM 931 C CA . ASN A 1 116 ? -7.454 -10.233 -8.802 1.00 87.06 116 ASN A CA 1
ATOM 932 C C . ASN A 1 116 ? -6.904 -11.594 -9.272 1.00 87.06 116 ASN A C 1
ATOM 934 O O . ASN A 1 116 ? -7.682 -12.468 -9.641 1.00 87.06 116 ASN A O 1
ATOM 938 N N . ASN A 1 117 ? -5.582 -11.776 -9.249 1.00 88.12 117 ASN A N 1
ATOM 939 C CA . ASN A 1 117 ? -4.898 -13.022 -9.586 1.00 88.12 117 ASN A CA 1
ATOM 940 C C . ASN A 1 117 ? -4.484 -13.798 -8.322 1.00 88.12 117 ASN A C 1
ATOM 942 O O . ASN A 1 117 ? -3.661 -14.708 -8.403 1.00 88.12 117 ASN A O 1
ATOM 946 N N . ASN A 1 118 ? -5.021 -13.427 -7.153 1.00 91.06 118 ASN A N 1
ATOM 947 C CA . ASN A 1 118 ? -4.698 -14.007 -5.851 1.00 91.06 118 ASN A CA 1
ATOM 948 C C . ASN A 1 118 ? -3.205 -13.895 -5.470 1.00 91.06 118 ASN A C 1
ATOM 950 O O . ASN A 1 118 ? -2.664 -14.747 -4.766 1.00 91.06 118 ASN A O 1
ATOM 954 N N . ARG A 1 119 ? -2.513 -12.847 -5.940 1.00 90.94 119 ARG A N 1
ATOM 955 C CA . ARG A 1 119 ? -1.099 -12.592 -5.623 1.00 90.94 119 ARG A CA 1
ATOM 956 C C . ARG A 1 119 ? -0.963 -11.501 -4.572 1.00 90.94 119 ARG A C 1
ATOM 958 O O . ARG A 1 119 ? -1.607 -10.456 -4.660 1.00 90.94 119 ARG A O 1
ATOM 965 N N . ASN A 1 120 ? -0.062 -11.713 -3.617 1.00 94.31 120 ASN A N 1
ATOM 966 C CA . ASN A 1 120 ? 0.297 -10.733 -2.596 1.00 94.31 120 ASN A CA 1
ATOM 967 C C . ASN A 1 120 ? 1.667 -10.114 -2.905 1.00 94.31 120 ASN A C 1
ATOM 969 O O . ASN A 1 120 ? 2.712 -10.588 -2.455 1.00 94.31 120 ASN A O 1
ATOM 973 N N . TYR A 1 121 ? 1.666 -9.047 -3.705 1.00 92.62 121 TYR A N 1
ATOM 974 C CA . TYR A 1 121 ? 2.910 -8.404 -4.131 1.00 92.62 121 TYR A CA 1
ATOM 975 C C . TYR A 1 121 ? 3.673 -7.759 -2.962 1.00 92.62 121 TYR A C 1
ATOM 977 O O . TYR A 1 121 ? 4.901 -7.786 -2.944 1.00 92.62 121 TYR A O 1
ATOM 985 N N . VAL A 1 122 ? 2.965 -7.247 -1.947 1.00 95.62 122 VAL A N 1
ATOM 986 C CA . VAL A 1 122 ? 3.593 -6.670 -0.746 1.00 95.62 122 VAL A CA 1
ATOM 987 C C . VAL A 1 122 ? 4.345 -7.742 0.035 1.00 95.62 122 VAL A C 1
ATOM 989 O O . VAL A 1 122 ? 5.496 -7.531 0.398 1.00 95.62 122 VAL A O 1
ATOM 992 N N . GLU A 1 123 ? 3.748 -8.918 0.235 1.00 96.06 123 GLU A N 1
ATOM 993 C CA . GLU A 1 123 ? 4.440 -10.052 0.858 1.00 96.06 123 GLU A CA 1
ATOM 994 C C . GLU A 1 123 ? 5.644 -10.521 0.045 1.00 96.06 123 GLU A C 1
ATOM 996 O O . GLU A 1 123 ? 6.696 -10.774 0.632 1.00 96.06 123 GLU A O 1
ATOM 1001 N N . SER A 1 124 ? 5.524 -10.578 -1.286 1.00 94.69 124 SER A N 1
ATOM 1002 C CA . SER A 1 124 ? 6.646 -10.915 -2.167 1.00 94.69 124 SER A CA 1
ATOM 1003 C C . SER A 1 124 ? 7.807 -9.937 -1.986 1.00 94.69 124 SER A C 1
ATOM 1005 O O . SER A 1 124 ? 8.921 -10.366 -1.695 1.00 94.69 124 SER A O 1
ATOM 1007 N N . VAL A 1 125 ? 7.557 -8.625 -2.060 1.00 94.00 125 VAL A N 1
ATOM 1008 C CA . VAL A 1 125 ? 8.591 -7.596 -1.844 1.00 94.00 125 VAL A CA 1
ATOM 1009 C C . VAL A 1 125 ? 9.180 -7.701 -0.437 1.00 94.00 125 VAL A C 1
ATOM 1011 O O . VAL A 1 125 ? 10.397 -7.754 -0.277 1.00 94.00 125 VAL A O 1
ATOM 1014 N N . CYS A 1 126 ? 8.335 -7.825 0.583 1.00 95.69 126 CYS A N 1
ATOM 1015 C CA . CYS A 1 126 ? 8.772 -7.925 1.971 1.00 95.69 126 CYS A CA 1
ATOM 1016 C C . CYS A 1 126 ? 9.528 -9.213 2.302 1.00 95.69 126 CYS A C 1
ATOM 1018 O O . CYS A 1 126 ? 10.263 -9.242 3.284 1.00 95.69 126 CYS A O 1
ATOM 1020 N N . SER A 1 127 ? 9.386 -10.273 1.506 1.00 95.75 127 SER A N 1
ATOM 1021 C CA . SER A 1 127 ? 10.202 -11.483 1.647 1.00 95.75 127 SER A CA 1
ATOM 1022 C C . SER A 1 127 ? 11.641 -11.303 1.147 1.00 95.75 127 SER A C 1
ATOM 1024 O O . SER A 1 127 ? 12.531 -12.007 1.617 1.00 95.75 127 SER A O 1
ATOM 1026 N N . GLN A 1 128 ? 11.873 -10.347 0.240 1.00 94.38 128 GLN A N 1
ATOM 1027 C CA . GLN A 1 128 ? 13.199 -10.025 -0.306 1.00 94.38 128 GLN A CA 1
ATOM 1028 C C . GLN A 1 128 ? 13.977 -9.035 0.570 1.00 94.38 128 GLN A C 1
ATOM 1030 O O . GLN A 1 128 ? 15.191 -8.899 0.435 1.00 94.38 128 GLN A O 1
ATOM 1035 N N . VAL A 1 129 ? 13.289 -8.333 1.475 1.00 92.69 129 VAL A N 1
ATOM 1036 C CA . VAL A 1 129 ? 13.931 -7.463 2.465 1.00 92.69 129 VAL A CA 1
ATOM 1037 C C . VAL A 1 129 ? 14.646 -8.342 3.498 1.00 92.69 129 VAL A C 1
ATOM 1039 O O . VAL A 1 129 ? 14.043 -9.314 3.967 1.00 92.69 129 VAL A O 1
ATOM 1042 N N . PRO A 1 130 ? 15.899 -8.032 3.889 1.00 94.12 130 PRO A N 1
ATOM 1043 C CA . PRO A 1 130 ? 16.578 -8.741 4.968 1.00 94.12 130 PRO A CA 1
ATOM 1044 C C . PRO A 1 130 ? 15.707 -8.826 6.222 1.00 94.12 130 PRO A C 1
ATOM 1046 O O . PRO A 1 130 ? 15.021 -7.866 6.572 1.00 94.12 130 PRO A O 1
ATOM 1049 N N . ALA A 1 131 ? 15.734 -9.976 6.899 1.00 88.25 131 ALA A N 1
ATOM 1050 C CA . ALA A 1 131 ? 14.936 -10.191 8.098 1.00 88.25 131 ALA A CA 1
ATOM 1051 C C . ALA A 1 131 ? 15.192 -9.078 9.122 1.00 88.25 131 ALA A C 1
ATOM 1053 O O . ALA A 1 131 ? 16.323 -8.865 9.560 1.00 88.25 131 ALA A O 1
ATOM 1054 N N . THR A 1 132 ? 14.131 -8.366 9.499 1.00 81.56 132 THR A N 1
ATOM 1055 C CA . THR A 1 132 ? 14.203 -7.335 10.529 1.00 81.56 132 THR A CA 1
ATOM 1056 C C . THR A 1 132 ? 13.740 -7.917 11.860 1.00 81.56 132 THR A C 1
ATOM 1058 O O . THR A 1 132 ? 12.806 -8.717 11.925 1.00 81.56 132 THR A O 1
ATOM 1061 N N . LEU A 1 133 ? 14.375 -7.487 12.952 1.00 86.81 133 LEU A N 1
ATOM 1062 C CA . LEU A 1 133 ? 13.892 -7.773 14.308 1.00 86.81 133 LEU A CA 1
ATOM 1063 C C . LEU A 1 133 ? 12.689 -6.895 14.690 1.00 86.81 133 LEU A C 1
ATOM 1065 O O . LEU A 1 133 ? 12.217 -6.957 15.822 1.00 86.81 133 LEU A O 1
ATOM 1069 N N . LYS A 1 134 ? 12.189 -6.067 13.762 1.00 89.25 134 LYS A N 1
ATOM 1070 C CA . LYS A 1 134 ? 11.038 -5.204 14.000 1.00 89.25 134 LYS A CA 1
ATOM 1071 C C . LYS A 1 134 ? 9.790 -6.069 14.177 1.00 89.25 134 LYS A C 1
ATOM 1073 O O . LYS A 1 134 ? 9.531 -7.030 13.442 1.00 89.25 134 LYS A O 1
ATOM 1078 N N . THR A 1 135 ? 8.988 -5.708 15.162 1.00 91.56 135 THR A N 1
ATOM 1079 C CA . THR A 1 135 ? 7.685 -6.312 15.424 1.00 91.56 135 THR A CA 1
ATOM 1080 C C . THR A 1 135 ? 6.690 -5.209 15.713 1.00 91.56 135 THR A C 1
ATOM 1082 O O . THR A 1 135 ? 7.068 -4.155 16.221 1.00 91.56 135 THR A O 1
ATOM 1085 N N . CYS A 1 136 ? 5.415 -5.469 15.439 1.00 89.44 136 CYS A N 1
ATOM 1086 C CA . CYS A 1 136 ? 4.370 -4.620 15.983 1.00 89.44 136 CYS A CA 1
ATOM 1087 C C . CYS A 1 136 ? 4.438 -4.623 17.518 1.00 89.44 136 CYS A C 1
ATOM 1089 O O . CYS A 1 136 ? 4.779 -5.660 18.103 1.00 89.44 136 CYS A O 1
ATOM 1091 N N . PRO A 1 137 ? 4.149 -3.487 18.175 1.00 87.81 137 PRO A N 1
ATOM 1092 C CA . PRO A 1 137 ? 4.028 -3.453 19.626 1.00 87.81 137 PRO A CA 1
ATOM 1093 C C . PRO A 1 137 ? 2.962 -4.458 20.083 1.00 87.81 137 PRO A C 1
ATOM 1095 O O . PRO A 1 137 ? 1.965 -4.665 19.394 1.00 87.81 137 PRO A O 1
ATOM 1098 N N . SER A 1 138 ? 3.193 -5.106 21.227 1.00 81.81 138 SER A N 1
ATOM 1099 C CA . SER A 1 138 ? 2.264 -6.070 21.823 1.00 81.81 138 SER A CA 1
ATOM 1100 C C . SER A 1 138 ? 1.801 -5.571 23.198 1.00 81.81 138 SER A C 1
ATOM 1102 O O . SER A 1 138 ? 2.656 -5.388 24.068 1.00 81.81 138 SER A O 1
ATOM 1104 N N . PRO A 1 139 ? 0.484 -5.409 23.434 1.00 75.69 139 PRO A N 1
ATOM 1105 C CA . PRO A 1 139 ? -0.590 -5.490 22.437 1.00 75.69 139 PRO A CA 1
ATOM 1106 C C . PRO A 1 139 ? -0.513 -4.321 21.440 1.00 75.69 139 PRO A C 1
ATOM 1108 O O . PRO A 1 139 ? -0.088 -3.228 21.815 1.00 75.69 139 PRO A O 1
ATOM 1111 N N . ASP A 1 140 ? -0.931 -4.532 20.186 1.00 78.06 140 ASP A N 1
ATOM 1112 C CA . ASP A 1 140 ? -1.117 -3.410 19.259 1.00 78.06 140 ASP A CA 1
ATOM 1113 C C . ASP A 1 140 ? -2.310 -2.595 19.781 1.00 78.06 140 ASP A C 1
ATOM 1115 O O . ASP A 1 140 ? -3.430 -3.122 19.807 1.00 78.06 140 ASP A O 1
ATOM 1119 N N . PRO A 1 141 ? -2.102 -1.338 20.220 1.00 77.12 141 PRO A N 1
ATOM 1120 C CA . PRO A 1 141 ? -3.163 -0.525 20.807 1.00 77.12 141 PRO A CA 1
ATOM 1121 C C . PRO A 1 141 ? -4.314 -0.249 19.831 1.00 77.12 141 PRO A C 1
ATOM 1123 O O . PRO A 1 141 ? -5.369 0.211 20.263 1.00 77.12 141 PRO A O 1
ATOM 1126 N N . TYR A 1 142 ? -4.124 -0.525 18.539 1.00 84.69 142 TYR A N 1
ATOM 1127 C CA . TYR A 1 142 ? -5.092 -0.265 17.482 1.00 84.69 142 TYR A CA 1
ATOM 1128 C C . TYR A 1 142 ? -5.643 -1.537 16.833 1.00 84.69 142 TYR A C 1
ATOM 1130 O O . TYR A 1 142 ? -6.410 -1.435 15.880 1.00 84.69 142 TYR A O 1
ATOM 1138 N N . ALA A 1 143 ? -5.319 -2.737 17.328 1.00 78.25 143 ALA A N 1
ATOM 1139 C CA . ALA A 1 143 ? -5.812 -3.989 16.737 1.00 78.25 143 ALA A CA 1
ATOM 1140 C C . ALA A 1 143 ? -7.351 -4.071 16.675 1.00 78.25 143 ALA A C 1
ATOM 1142 O O . ALA A 1 143 ? -7.909 -4.668 15.757 1.00 78.25 143 ALA A O 1
ATOM 1143 N N . ASN A 1 144 ? -8.044 -3.432 17.620 1.00 82.12 144 ASN A N 1
ATOM 1144 C CA . ASN A 1 144 ? -9.505 -3.319 17.653 1.00 82.12 144 ASN A CA 1
ATOM 1145 C C . ASN A 1 144 ? -10.091 -2.448 16.528 1.00 82.12 144 ASN A C 1
ATOM 1147 O O . ASN A 1 144 ? -11.294 -2.506 16.287 1.00 82.12 144 ASN A O 1
ATOM 1151 N N . ASN A 1 145 ? -9.265 -1.663 15.836 1.00 86.00 145 ASN A N 1
ATOM 1152 C CA . ASN A 1 145 ? -9.685 -0.887 14.677 1.00 86.00 145 ASN A CA 1
ATOM 1153 C C . ASN A 1 145 ? -9.675 -1.720 13.387 1.00 86.00 145 ASN A C 1
ATOM 1155 O O . ASN A 1 145 ? -10.011 -1.167 12.343 1.00 86.00 145 ASN A O 1
ATOM 1159 N N . LEU A 1 146 ? -9.272 -2.998 13.409 1.00 88.81 146 LEU A N 1
ATOM 1160 C CA . LEU A 1 146 ? -9.361 -3.879 12.243 1.00 88.81 146 LEU A CA 1
ATOM 1161 C C . LEU A 1 146 ? -10.757 -4.477 12.103 1.00 88.81 146 LEU A C 1
ATOM 1163 O O . LEU A 1 146 ? -11.358 -4.939 13.070 1.00 88.81 146 LEU A O 1
ATOM 1167 N N . CYS A 1 147 ? -11.252 -4.516 10.871 1.00 91.06 147 CYS A N 1
ATOM 1168 C CA . CYS A 1 147 ? -12.467 -5.241 10.553 1.00 91.06 147 CYS A CA 1
ATOM 1169 C C . CYS A 1 147 ? -12.242 -6.736 10.767 1.00 91.06 147 CYS A C 1
ATOM 1171 O O . CYS A 1 147 ? -11.212 -7.280 10.362 1.00 91.06 147 CYS A O 1
ATOM 1173 N N . SER A 1 148 ? -13.226 -7.415 11.355 1.00 81.00 148 SER A N 1
ATOM 1174 C CA . SER A 1 148 ? -13.249 -8.873 11.356 1.00 81.00 148 SER A CA 1
ATOM 1175 C C . SER A 1 148 ? -13.266 -9.360 9.909 1.00 81.00 148 SER A C 1
ATOM 1177 O O . SER A 1 148 ? -14.101 -8.918 9.117 1.00 81.00 148 SER A O 1
ATOM 1179 N N . SER A 1 149 ? -12.336 -10.248 9.564 1.00 68.44 149 SER A N 1
ATOM 1180 C CA . SER A 1 149 ? -12.363 -10.973 8.297 1.00 68.44 149 SER A CA 1
ATOM 1181 C C . SER A 1 149 ? -13.701 -11.708 8.186 1.00 68.44 149 SER A C 1
ATOM 1183 O O . SER A 1 149 ? -13.984 -12.560 9.031 1.00 68.44 149 SER A O 1
ATOM 1185 N N . ASN A 1 150 ? -14.521 -11.332 7.201 1.00 50.41 150 ASN A N 1
ATOM 1186 C CA . ASN A 1 150 ? -15.695 -12.113 6.805 1.00 50.41 150 ASN A CA 1
ATOM 1187 C C . ASN A 1 150 ? -15.271 -13.437 6.171 1.00 50.41 150 ASN A C 1
ATOM 1189 O O . ASN A 1 150 ? -14.231 -13.435 5.471 1.00 50.41 150 ASN A O 1
#

pLDDT: mean 87.59, std 12.62, range [35.41, 98.19]

Secondary structure (DSSP, 8-state):
---TTS-BTTTTB-SSPPPHHHHH-HHHHHHHHHHHHHHHHHHHHHHHHHHHHHHHHHHSS--PPPPEEETTEEE-TTSSS-HHHHHHHHHHTT-SS-SEEEETTTTEEEE--S-TTS--HHHHHHHHSPPP-----SS-TTGGGBPP--

Foldseek 3Di:
DADPQRAAAPLRDVVPNDDPCLRPPNVNVVVVSVVLLVVLLVVLVVQVVVQQVLLCVLPVDGQADWWDDQQQDIAHPPDPRHVSVLQSQCVSVVAPDGQWHADSVQSAIEGPQAGPVRDRRSNVVSNPPPRDPDDQDVPGPRPVRYDDDD